Protein AF-A0A134ABV3-F1 (afdb_monomer_lite)

Radius of gyration: 12.72 Å; chains: 1; bounding box: 29×15×36 Å

Sequence (59 aa):
MFCYCPLYLLDRECGGNFQYVGGVKDCSNCFIPHTVKGYDYINDRLREEIEKRKKTHAE

pLDDT: mean 91.63, std 9.24, range [50.47, 97.12]

InterPro domains:
  IPR007212 Cysteine-rich small domain [PF04071] (2-56)

Structure (mmCIF, N/CA/C/O backbone):
data_AF-A0A134ABV3-F1
#
_entry.id   AF-A0A134ABV3-F1
#
loop_
_atom_site.group_PDB
_atom_site.id
_atom_site.type_symbol
_atom_site.label_atom_id
_atom_site.label_alt_id
_atom_site.label_comp_id
_atom_site.label_asym_id
_atom_site.label_entity_id
_atom_site.label_seq_id
_atom_site.pdbx_PDB_ins_code
_atom_site.Cartn_x
_atom_site.Cartn_y
_atom_site.Cartn_z
_atom_site.occupancy
_atom_site.B_iso_or_equiv
_atom_site.auth_seq_id
_atom_site.auth_comp_id
_atom_site.auth_asym_id
_atom_site.auth_atom_id
_atom_site.pdbx_PDB_model_num
ATOM 1 N N . MET A 1 1 ? 13.084 -7.928 1.155 1.00 59.25 1 MET A N 1
ATOM 2 C CA . MET A 1 1 ? 12.295 -7.697 -0.072 1.00 59.25 1 MET A CA 1
ATOM 3 C C . MET A 1 1 ? 11.215 -8.763 -0.124 1.00 59.25 1 MET A C 1
ATOM 5 O O . MET A 1 1 ? 11.561 -9.932 -0.022 1.00 59.25 1 MET A O 1
ATOM 9 N N . PHE A 1 2 ? 9.936 -8.382 -0.140 1.00 66.56 2 PHE A N 1
ATOM 10 C CA . PHE A 1 2 ? 8.820 -9.330 -0.026 1.00 66.56 2 PHE A CA 1
ATOM 11 C C . PHE A 1 2 ? 8.200 -9.626 -1.393 1.00 66.56 2 PHE A C 1
ATOM 13 O O . PHE A 1 2 ? 7.859 -8.691 -2.114 1.00 66.56 2 PHE A O 1
ATOM 20 N N . CYS A 1 3 ? 7.970 -10.903 -1.706 1.00 77.31 3 CYS A N 1
ATOM 21 C CA . CYS A 1 3 ? 7.199 -11.304 -2.890 1.00 77.31 3 CYS A CA 1
ATOM 22 C C . CYS A 1 3 ? 5.687 -11.053 -2.721 1.00 77.31 3 CYS A C 1
ATOM 24 O O . CYS A 1 3 ? 4.974 -10.931 -3.709 1.00 77.31 3 CYS A O 1
ATOM 26 N N . TYR A 1 4 ? 5.207 -10.927 -1.478 1.00 87.56 4 TYR A N 1
ATOM 27 C CA . TYR A 1 4 ? 3.841 -10.524 -1.139 1.00 87.56 4 TYR A CA 1
ATOM 28 C C . TYR A 1 4 ? 3.880 -9.347 -0.159 1.00 87.56 4 TYR A C 1
ATOM 30 O O . TYR A 1 4 ? 4.492 -9.442 0.904 1.00 87.56 4 TYR A O 1
ATOM 38 N N . CYS A 1 5 ? 3.254 -8.223 -0.516 1.00 93.19 5 CYS A N 1
ATOM 39 C CA . CYS A 1 5 ? 3.250 -7.026 0.323 1.00 93.19 5 CYS A CA 1
ATOM 40 C C . CYS A 1 5 ? 2.293 -7.206 1.519 1.00 93.19 5 CYS A C 1
ATOM 42 O O . CYS A 1 5 ? 1.093 -7.372 1.297 1.00 93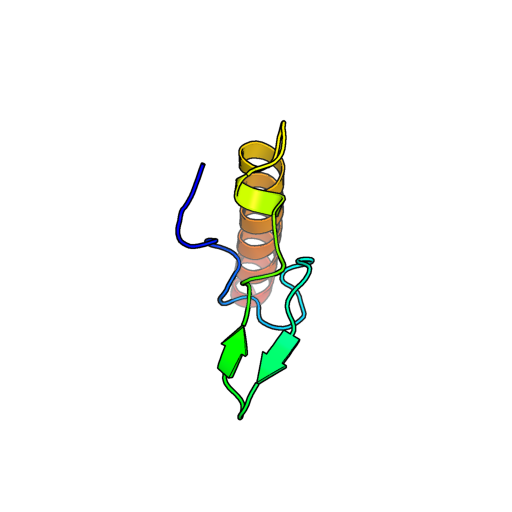.19 5 CYS A O 1
ATOM 44 N N . PRO A 1 6 ? 2.760 -7.078 2.778 1.00 94.19 6 PRO A N 1
ATOM 45 C CA . PRO A 1 6 ? 1.895 -7.166 3.960 1.00 94.19 6 PRO A CA 1
ATOM 46 C C . PRO A 1 6 ? 0.750 -6.141 3.990 1.00 94.19 6 PRO A C 1
ATOM 48 O O . PRO A 1 6 ? -0.259 -6.357 4.652 1.00 94.19 6 PRO A O 1
ATOM 51 N N . LEU A 1 7 ? 0.882 -5.035 3.250 1.00 96.12 7 LEU A N 1
ATOM 52 C CA . LEU A 1 7 ? -0.143 -3.993 3.149 1.00 96.12 7 LEU A CA 1
ATOM 53 C C . LEU A 1 7 ? -1.288 -4.362 2.190 1.00 96.12 7 LEU A C 1
ATOM 55 O O . LEU A 1 7 ? -2.227 -3.584 2.043 1.00 96.12 7 LEU A O 1
ATOM 59 N N . TYR A 1 8 ? -1.237 -5.517 1.514 1.00 95.38 8 TYR A N 1
ATOM 60 C CA . TYR A 1 8 ? -2.245 -5.926 0.530 1.00 95.38 8 TYR A CA 1
ATOM 61 C C . TYR A 1 8 ? -3.676 -5.823 1.080 1.00 95.38 8 TYR A C 1
ATOM 63 O O . TYR A 1 8 ? -4.541 -5.243 0.421 1.00 95.38 8 TYR A O 1
ATOM 71 N N . LEU A 1 9 ? -3.881 -6.284 2.319 1.00 94.19 9 LEU A N 1
ATOM 72 C CA . LEU A 1 9 ? -5.177 -6.319 3.006 1.00 94.19 9 LEU A CA 1
ATOM 73 C C . LEU A 1 9 ? -5.690 -4.950 3.471 1.00 94.19 9 LEU A C 1
ATOM 75 O O . LEU A 1 9 ? -6.831 -4.856 3.904 1.00 94.19 9 LEU A O 1
ATOM 79 N N . LEU A 1 10 ? -4.886 -3.888 3.365 1.00 95.62 10 LEU A N 1
ATOM 80 C CA . LEU A 1 10 ? -5.342 -2.520 3.638 1.00 95.62 10 LEU A CA 1
ATOM 81 C C . LEU A 1 10 ? -6.096 -1.906 2.451 1.00 95.62 10 LEU A C 1
ATOM 83 O O . LEU A 1 10 ? -6.364 -0.710 2.456 1.00 95.62 10 LEU A O 1
ATOM 87 N N . ASP A 1 11 ? -6.395 -2.700 1.415 1.00 94.12 11 ASP A N 1
ATOM 88 C CA . ASP A 1 11 ? -7.184 -2.283 0.255 1.00 94.12 11 ASP A CA 1
ATOM 89 C C . ASP A 1 11 ? -6.689 -0.926 -0.300 1.00 94.12 11 ASP A C 1
ATOM 91 O O . ASP A 1 11 ? -5.496 -0.801 -0.609 1.00 94.12 11 ASP A O 1
ATOM 95 N N . ARG A 1 12 ? -7.558 0.086 -0.396 1.00 94.44 12 ARG A N 1
ATOM 96 C CA . ARG A 1 12 ? -7.250 1.409 -0.945 1.00 94.44 12 ARG A CA 1
ATOM 97 C C . ARG A 1 12 ? -6.344 2.232 -0.050 1.00 94.44 12 ARG A C 1
ATOM 99 O O . ARG A 1 12 ? -5.659 3.126 -0.533 1.00 94.44 12 ARG A O 1
ATOM 106 N N . GLU A 1 13 ? -6.283 1.893 1.227 1.00 95.31 13 GLU A N 1
ATOM 107 C CA . GLU A 1 13 ? -5.491 2.606 2.220 1.00 95.31 13 GLU A CA 1
ATOM 108 C C . GLU A 1 13 ? -4.037 2.121 2.273 1.00 95.31 13 GLU A C 1
ATOM 110 O O . GLU A 1 13 ? -3.232 2.663 3.035 1.00 95.31 13 GLU A O 1
ATOM 115 N N . CYS A 1 14 ? -3.661 1.124 1.463 1.00 95.06 14 CYS A N 1
ATOM 116 C CA . CYS A 1 14 ? -2.314 0.560 1.491 1.00 95.06 14 CYS A CA 1
ATOM 117 C C . CYS A 1 14 ? -1.219 1.512 0.977 1.00 95.06 14 CYS A C 1
ATOM 119 O O . CYS A 1 14 ? -0.043 1.217 1.170 1.00 95.06 14 CYS A O 1
ATOM 121 N N . GLY A 1 15 ? -1.579 2.605 0.289 1.00 92.94 15 GLY A N 1
ATOM 122 C CA . GLY A 1 15 ? -0.629 3.599 -0.235 1.00 92.94 15 GLY A CA 1
ATOM 123 C C . GLY A 1 15 ? 0.273 3.102 -1.374 1.00 92.94 15 GLY A C 1
ATOM 124 O O . GLY A 1 15 ? 1.263 3.749 -1.702 1.00 92.94 15 GLY A O 1
ATOM 125 N N . GLY A 1 16 ? -0.042 1.944 -1.963 1.00 94.19 16 GLY A N 1
ATOM 126 C CA . GLY A 1 16 ? 0.739 1.320 -3.032 1.00 94.19 16 GLY A CA 1
ATOM 127 C C . GLY A 1 16 ? 0.244 1.653 -4.437 1.00 94.19 16 GLY A C 1
ATOM 128 O O . GLY A 1 16 ? -0.887 2.092 -4.622 1.00 94.19 16 GLY A O 1
ATOM 129 N N . ASN A 1 17 ? 1.075 1.367 -5.441 1.00 95.56 17 ASN A N 1
ATOM 130 C CA . ASN A 1 17 ? 0.725 1.517 -6.855 1.00 95.56 17 ASN A CA 1
ATOM 131 C C . ASN A 1 17 ? 0.033 0.251 -7.395 1.00 95.56 17 ASN A C 1
ATOM 133 O O . ASN A 1 17 ? 0.631 -0.534 -8.131 1.00 95.56 17 ASN A O 1
ATOM 137 N N . PHE A 1 18 ? -1.196 -0.001 -6.946 1.00 95.44 18 PHE A N 1
ATOM 138 C CA . PHE A 1 18 ? -1.994 -1.164 -7.345 1.00 95.44 18 PHE A CA 1
ATOM 139 C C . PHE A 1 18 ? -3.178 -0.750 -8.229 1.00 95.44 18 PHE A C 1
ATOM 141 O O . PHE A 1 18 ? -3.560 0.417 -8.284 1.00 95.44 18 PHE A O 1
ATOM 148 N N . GLN A 1 19 ? -3.801 -1.733 -8.870 1.00 96.31 19 GLN A N 1
ATOM 149 C CA . GLN A 1 19 ? -5.055 -1.579 -9.605 1.00 96.31 19 GLN A CA 1
ATOM 150 C C . GLN A 1 19 ? -6.022 -2.715 -9.260 1.00 96.31 19 GLN A C 1
ATOM 152 O O . GLN A 1 19 ? -5.626 -3.723 -8.680 1.00 96.31 19 GLN A O 1
ATOM 157 N N . TYR A 1 20 ? -7.296 -2.558 -9.610 1.00 96.25 20 TYR A N 1
ATOM 158 C CA . TYR A 1 20 ? -8.300 -3.613 -9.472 1.00 96.25 20 TYR A CA 1
ATOM 159 C C . TYR A 1 20 ? -8.624 -4.211 -10.839 1.00 96.25 20 TYR A C 1
ATOM 161 O O . TYR A 1 20 ? -9.079 -3.495 -11.728 1.00 96.25 20 TYR A O 1
ATOM 169 N N . VAL A 1 21 ? -8.426 -5.521 -10.991 1.00 96.50 21 VAL A N 1
ATOM 170 C CA . VAL A 1 21 ? -8.727 -6.274 -12.217 1.00 96.50 21 VAL A CA 1
ATOM 171 C C . VAL A 1 21 ? -9.723 -7.371 -11.866 1.00 96.50 21 VAL A C 1
ATOM 173 O O . VAL A 1 21 ? -9.427 -8.252 -11.065 1.00 96.50 21 VAL A O 1
ATOM 176 N N . GLY A 1 22 ? -10.942 -7.293 -12.408 1.00 96.25 22 GLY A N 1
ATOM 177 C CA . GLY A 1 22 ? -11.995 -8.275 -12.110 1.00 96.25 22 GLY A CA 1
ATOM 178 C C . GLY A 1 22 ? -12.363 -8.365 -10.621 1.00 96.25 22 GLY A C 1
ATOM 179 O O . GLY A 1 22 ? -12.717 -9.434 -10.142 1.00 96.25 22 GLY A O 1
ATOM 180 N N . GLY A 1 23 ? -12.224 -7.264 -9.873 1.00 94.38 23 GLY A N 1
ATOM 181 C CA . GLY A 1 23 ? -12.461 -7.231 -8.424 1.00 94.38 23 GLY A CA 1
ATOM 182 C C . GLY A 1 23 ? -11.297 -7.748 -7.574 1.00 94.38 23 GLY A C 1
ATOM 183 O O . GLY A 1 23 ? -11.344 -7.629 -6.353 1.00 94.38 23 GLY A O 1
ATOM 184 N N . VAL A 1 24 ? -10.226 -8.254 -8.191 1.00 94.69 24 VAL A N 1
ATOM 185 C CA . VAL A 1 24 ? -9.008 -8.675 -7.492 1.00 94.69 24 VAL A CA 1
ATOM 186 C C . VAL A 1 24 ? -7.996 -7.537 -7.503 1.00 94.69 24 VAL A C 1
ATOM 188 O O . VAL A 1 24 ? -7.775 -6.889 -8.529 1.00 94.69 24 VAL A O 1
ATOM 191 N N . LYS A 1 25 ? -7.371 -7.286 -6.353 1.00 95.25 25 LYS A N 1
ATOM 192 C CA . LYS A 1 25 ? -6.293 -6.306 -6.239 1.00 95.25 25 LYS A CA 1
ATOM 193 C C . LYS A 1 25 ? -5.030 -6.870 -6.892 1.00 95.25 25 LYS A C 1
ATOM 195 O O . LYS A 1 25 ? -4.487 -7.872 -6.428 1.00 95.25 25 LYS A O 1
ATOM 200 N N . ASP A 1 26 ? -4.581 -6.214 -7.954 1.00 95.25 26 ASP A N 1
ATOM 201 C CA . ASP A 1 26 ? -3.371 -6.513 -8.714 1.00 95.25 26 ASP A CA 1
ATOM 202 C C . ASP A 1 26 ? -2.268 -5.510 -8.344 1.00 95.25 26 ASP A C 1
ATOM 204 O O . ASP A 1 26 ? -2.393 -4.298 -8.539 1.00 95.25 26 ASP A O 1
ATOM 208 N N . CYS A 1 27 ? -1.178 -6.026 -7.777 1.00 94.75 27 CYS A N 1
ATOM 209 C CA . CYS A 1 27 ? -0.019 -5.245 -7.351 1.00 94.75 27 CYS A CA 1
ATOM 210 C C . CYS A 1 27 ? 1.191 -5.405 -8.281 1.00 94.75 27 CYS A C 1
ATOM 212 O O . CYS A 1 27 ? 2.284 -5.003 -7.893 1.00 94.75 27 CYS A O 1
ATOM 214 N N . SER A 1 28 ? 1.026 -5.952 -9.490 1.00 92.19 28 SER A N 1
ATOM 215 C CA . SER A 1 28 ? 2.141 -6.203 -10.420 1.00 92.19 28 SER A CA 1
ATOM 216 C C . SER A 1 28 ? 2.931 -4.935 -10.790 1.00 92.19 28 SER A C 1
ATOM 218 O O . SER A 1 28 ? 4.117 -5.018 -11.091 1.00 92.19 28 SER A O 1
ATOM 220 N N . ASN A 1 29 ? 2.304 -3.755 -10.698 1.00 92.69 29 ASN A N 1
ATOM 221 C CA . ASN A 1 29 ? 2.933 -2.445 -10.927 1.00 92.69 29 ASN A CA 1
ATOM 222 C C . ASN A 1 29 ? 3.449 -1.757 -9.641 1.00 92.69 29 ASN A C 1
ATOM 224 O O . ASN A 1 29 ? 3.892 -0.605 -9.682 1.00 92.69 29 ASN A O 1
ATOM 228 N N . CYS A 1 30 ? 3.387 -2.428 -8.486 1.00 94.31 30 CYS A N 1
ATOM 229 C CA . CYS A 1 30 ? 3.800 -1.878 -7.198 1.00 94.31 30 CYS A CA 1
ATOM 230 C C . CYS A 1 30 ? 5.184 -2.392 -6.792 1.00 94.31 30 CYS A C 1
ATOM 232 O O . CYS A 1 30 ? 5.357 -3.553 -6.427 1.00 94.31 30 CYS A O 1
ATOM 234 N N . PHE A 1 31 ? 6.168 -1.493 -6.765 1.00 92.75 31 PHE A N 1
ATOM 235 C CA . PHE A 1 31 ? 7.555 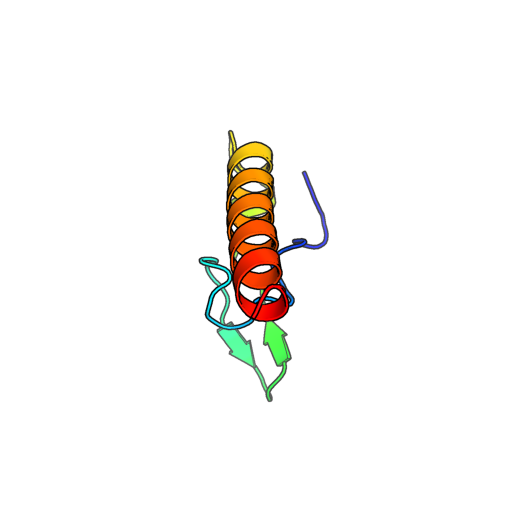-1.842 -6.449 1.00 92.75 31 PHE A CA 1
ATOM 236 C C . PHE A 1 31 ? 7.987 -1.478 -5.031 1.00 92.75 31 PHE A C 1
ATOM 238 O O . PHE A 1 31 ? 9.140 -1.708 -4.695 1.00 92.75 31 PHE A O 1
ATOM 245 N N . ILE A 1 32 ? 7.088 -0.977 -4.174 1.00 93.62 32 ILE A N 1
ATOM 246 C CA . ILE A 1 32 ? 7.416 -0.573 -2.792 1.00 93.62 32 ILE A CA 1
ATOM 247 C C . ILE A 1 32 ? 8.225 -1.643 -2.035 1.00 93.62 32 ILE A C 1
ATOM 249 O O . ILE A 1 32 ? 9.244 -1.293 -1.449 1.00 93.62 32 ILE A O 1
ATOM 253 N N . PRO A 1 33 ? 7.881 -2.950 -2.064 1.00 91.31 33 PRO A N 1
ATOM 254 C CA . PRO A 1 33 ? 8.678 -3.963 -1.362 1.00 91.31 33 PRO A CA 1
ATOM 255 C C . PRO A 1 33 ? 10.104 -4.141 -1.911 1.00 91.31 33 PRO A C 1
ATOM 257 O O . PRO A 1 33 ? 10.934 -4.754 -1.233 1.00 91.31 33 PRO A O 1
ATOM 260 N N . HIS A 1 34 ? 10.350 -3.639 -3.125 1.00 90.19 34 HIS A N 1
ATOM 261 C CA . HIS A 1 34 ? 11.561 -3.766 -3.935 1.00 90.19 34 HIS A CA 1
ATOM 262 C C . HIS A 1 34 ? 12.348 -2.447 -4.068 1.00 90.19 34 HIS A C 1
ATOM 264 O O . HIS A 1 34 ? 13.337 -2.401 -4.796 1.00 90.19 34 HIS A O 1
ATOM 270 N N . THR A 1 35 ? 11.952 -1.373 -3.376 1.00 91.31 35 THR A N 1
ATOM 271 C CA . THR A 1 35 ? 12.723 -0.123 -3.333 1.00 91.31 35 THR A CA 1
ATOM 272 C C . THR A 1 35 ? 13.664 -0.076 -2.134 1.00 91.31 35 THR A C 1
ATOM 274 O O . THR A 1 35 ? 13.461 -0.734 -1.109 1.00 91.31 35 THR A O 1
ATOM 277 N N . VAL A 1 36 ? 14.682 0.783 -2.218 1.00 94.00 36 VAL A N 1
ATOM 278 C CA . VAL A 1 36 ? 15.480 1.179 -1.050 1.00 94.00 36 VAL A CA 1
ATOM 279 C C . VAL A 1 36 ? 14.534 1.756 0.016 1.00 94.00 36 VAL A C 1
ATOM 281 O O . VAL A 1 36 ? 13.630 2.519 -0.319 1.00 94.00 36 VAL A O 1
ATOM 284 N N . LYS A 1 37 ? 14.701 1.352 1.285 1.00 94.69 37 LYS A N 1
ATOM 285 C CA . LYS A 1 37 ? 13.795 1.660 2.419 1.00 94.69 37 LYS A CA 1
ATOM 286 C C . LYS A 1 37 ? 12.352 1.140 2.293 1.00 94.69 37 LYS A C 1
ATOM 288 O O . LYS A 1 37 ? 11.508 1.469 3.121 1.00 94.69 37 LYS A O 1
ATOM 293 N N . GLY A 1 38 ? 12.055 0.281 1.316 1.00 93.44 38 GLY A N 1
ATOM 294 C CA . GLY A 1 38 ? 10.721 -0.306 1.149 1.00 93.44 38 GLY A CA 1
ATOM 295 C C . GLY A 1 38 ? 10.242 -1.102 2.368 1.00 93.44 38 GLY A C 1
ATOM 296 O O . GLY 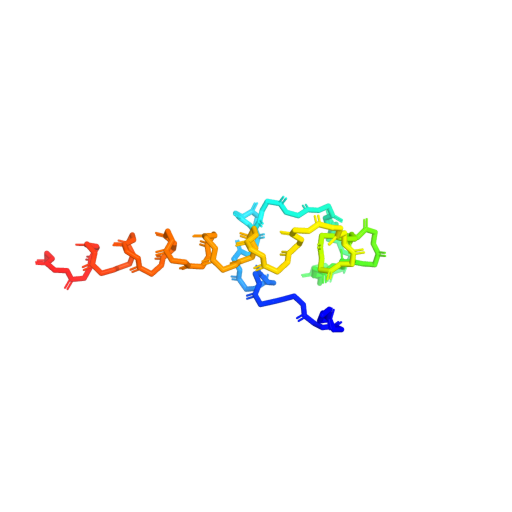A 1 38 ? 9.075 -1.039 2.747 1.00 93.44 38 GLY A O 1
ATOM 297 N N . TYR A 1 39 ? 11.163 -1.817 3.024 1.00 94.19 39 TYR A N 1
ATOM 298 C CA . TYR A 1 39 ? 10.882 -2.546 4.263 1.00 94.19 39 TYR A CA 1
ATOM 299 C C . TYR A 1 39 ? 10.498 -1.610 5.417 1.00 94.19 39 TYR A C 1
ATOM 301 O O . TYR A 1 39 ? 9.544 -1.897 6.137 1.00 94.19 39 TYR A O 1
ATOM 309 N N . ASP A 1 40 ? 11.209 -0.491 5.570 1.00 95.69 40 ASP A N 1
ATOM 310 C CA . ASP A 1 40 ? 10.942 0.492 6.624 1.00 95.69 40 ASP A CA 1
ATOM 311 C C . ASP A 1 40 ? 9.560 1.119 6.422 1.00 95.69 40 ASP A C 1
ATOM 313 O O . ASP A 1 40 ? 8.723 1.057 7.319 1.00 95.69 40 ASP A O 1
ATOM 317 N N . TYR A 1 41 ? 9.269 1.574 5.196 1.00 94.94 41 TYR A N 1
ATOM 318 C CA . TYR A 1 41 ? 7.961 2.121 4.824 1.00 94.94 41 TYR A CA 1
ATOM 319 C C . TYR A 1 41 ? 6.806 1.161 5.151 1.00 94.94 41 TYR A C 1
ATOM 321 O O . TYR A 1 41 ? 5.800 1.560 5.738 1.00 94.94 41 TYR A O 1
ATOM 329 N N . ILE A 1 42 ? 6.949 -0.121 4.793 1.00 96.00 42 ILE A N 1
ATOM 330 C CA . ILE A 1 42 ? 5.918 -1.133 5.055 1.00 96.00 42 ILE A CA 1
ATOM 331 C C . ILE A 1 42 ? 5.687 -1.299 6.560 1.00 96.00 42 ILE A C 1
ATOM 333 O O . ILE A 1 42 ? 4.537 -1.356 6.997 1.00 96.00 42 ILE A O 1
ATOM 337 N N . ASN A 1 43 ? 6.754 -1.372 7.357 1.00 96.25 43 ASN A N 1
ATOM 338 C CA . ASN A 1 43 ? 6.626 -1.539 8.803 1.00 96.25 43 ASN A CA 1
ATOM 339 C C . ASN A 1 43 ? 6.023 -0.312 9.482 1.00 96.25 43 ASN A C 1
ATOM 341 O O . ASN A 1 43 ? 5.195 -0.472 10.376 1.00 96.25 43 ASN A O 1
ATOM 345 N N . ASP A 1 44 ? 6.390 0.893 9.056 1.00 97.00 44 ASP A N 1
ATOM 346 C CA . ASP A 1 44 ? 5.823 2.120 9.612 1.00 97.00 44 ASP A CA 1
ATOM 347 C C . ASP A 1 44 ? 4.324 2.212 9.314 1.00 97.00 44 ASP A C 1
ATOM 349 O O . ASP A 1 44 ? 3.525 2.398 10.234 1.00 97.00 44 ASP A O 1
ATOM 353 N N . ARG A 1 45 ? 3.907 1.918 8.075 1.0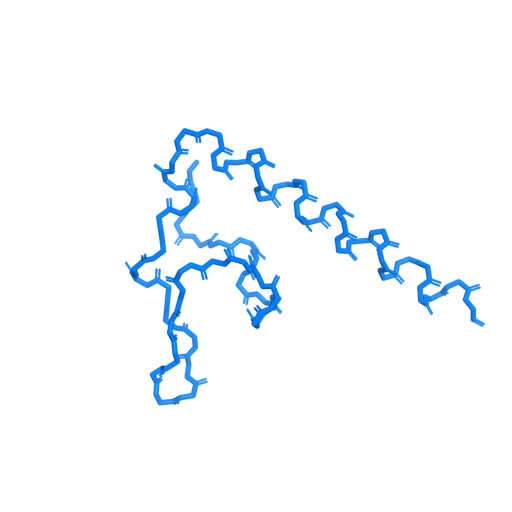0 96.88 45 AR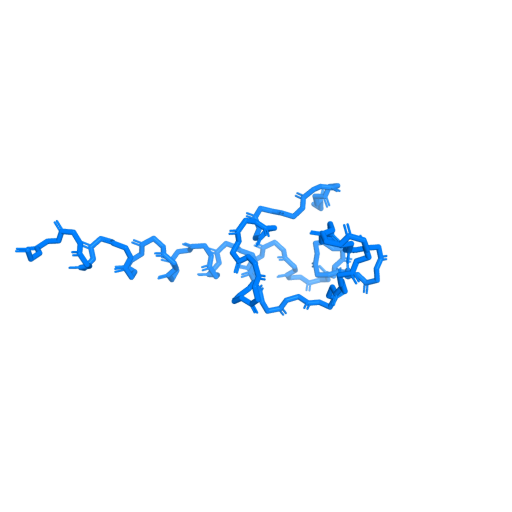G A N 1
ATOM 354 C CA . ARG A 1 45 ? 2.482 1.897 7.714 1.00 96.88 45 ARG A CA 1
ATOM 355 C C . ARG A 1 45 ? 1.687 0.832 8.478 1.00 96.88 45 ARG A C 1
ATOM 357 O O . ARG A 1 45 ? 0.534 1.080 8.841 1.00 96.88 45 ARG A O 1
ATOM 364 N N . LEU A 1 46 ? 2.282 -0.339 8.734 1.00 96.31 46 LEU A N 1
ATOM 365 C CA . LEU A 1 46 ? 1.677 -1.381 9.572 1.00 96.31 46 LEU A CA 1
ATOM 366 C C . LEU A 1 46 ? 1.541 -0.937 11.032 1.00 96.31 46 LEU A C 1
ATOM 368 O O . LEU A 1 46 ? 0.498 -1.173 11.637 1.00 96.31 46 LEU A O 1
ATOM 372 N N . ARG A 1 47 ? 2.563 -0.290 11.606 1.00 97.12 47 ARG A N 1
ATOM 373 C CA . ARG A 1 47 ? 2.503 0.241 12.978 1.00 97.12 47 ARG A CA 1
ATOM 374 C C . ARG A 1 47 ? 1.396 1.277 13.111 1.00 97.12 47 ARG A C 1
ATOM 376 O O . ARG A 1 47 ? 0.595 1.176 14.032 1.00 97.12 47 ARG A O 1
ATOM 383 N N . GLU A 1 48 ? 1.311 2.217 12.173 1.00 96.44 48 GLU A N 1
ATOM 384 C CA . GLU A 1 48 ? 0.233 3.210 12.138 1.00 96.44 48 GLU A CA 1
ATOM 385 C C . GLU A 1 48 ? -1.148 2.550 12.121 1.00 96.44 48 GLU A C 1
ATOM 387 O O . GLU A 1 48 ? -2.042 2.954 12.862 1.00 96.44 48 GLU A O 1
ATOM 392 N N . GLU A 1 49 ? -1.321 1.519 11.294 1.00 96.19 49 GLU A N 1
ATOM 393 C CA . GLU A 1 49 ? -2.575 0.776 11.197 1.00 96.19 49 GLU A CA 1
ATOM 394 C C . GLU A 1 49 ? -2.931 0.056 12.505 1.00 96.19 49 GLU A C 1
ATOM 396 O O . GLU A 1 49 ? -4.071 0.114 12.966 1.00 96.19 49 GLU A O 1
ATOM 401 N N . ILE A 1 50 ? -1.952 -0.598 13.132 1.00 95.94 50 ILE A N 1
ATOM 402 C CA . ILE A 1 50 ? -2.135 -1.291 14.410 1.00 95.94 50 ILE A CA 1
ATOM 403 C C . ILE A 1 50 ? -2.530 -0.299 15.507 1.00 95.94 50 ILE A C 1
ATOM 405 O O . ILE A 1 50 ? -3.469 -0.560 16.257 1.00 95.94 50 ILE A O 1
ATOM 409 N N . GLU A 1 51 ? -1.852 0.845 15.595 1.00 96.75 51 GLU A N 1
ATOM 410 C CA . GLU A 1 51 ? -2.161 1.868 16.595 1.00 96.75 51 GLU A CA 1
ATOM 411 C C . GLU A 1 51 ? -3.542 2.496 16.376 1.00 96.75 51 GLU A C 1
ATOM 413 O O . GLU A 1 51 ? -4.260 2.741 17.346 1.00 96.75 51 GLU A O 1
ATOM 418 N N . LYS A 1 52 ? -3.965 2.700 15.120 1.00 94.88 52 LYS A N 1
ATOM 419 C CA . LYS A 1 52 ? -5.341 3.123 14.805 1.00 94.88 52 LYS A CA 1
ATOM 420 C C . LYS A 1 52 ? -6.362 2.112 15.327 1.00 94.88 52 LYS A C 1
ATOM 422 O O . LYS A 1 52 ? -7.263 2.495 16.066 1.00 94.88 52 LYS A O 1
ATOM 427 N N . ARG A 1 53 ? -6.183 0.822 15.019 1.00 94.31 53 ARG A N 1
ATOM 428 C CA . ARG A 1 53 ? -7.106 -0.243 15.453 1.00 94.31 53 ARG A CA 1
ATOM 429 C C . ARG A 1 53 ? -7.165 -0.391 16.968 1.00 94.31 53 ARG A C 1
ATOM 431 O O . ARG A 1 53 ? -8.249 -0.553 17.515 1.00 94.31 53 ARG A O 1
ATOM 438 N N . LYS A 1 54 ? -6.024 -0.301 17.660 1.00 94.88 54 LYS A N 1
ATOM 439 C CA . LYS A 1 54 ? -5.987 -0.324 19.132 1.00 94.88 54 LYS A CA 1
ATOM 440 C C . LY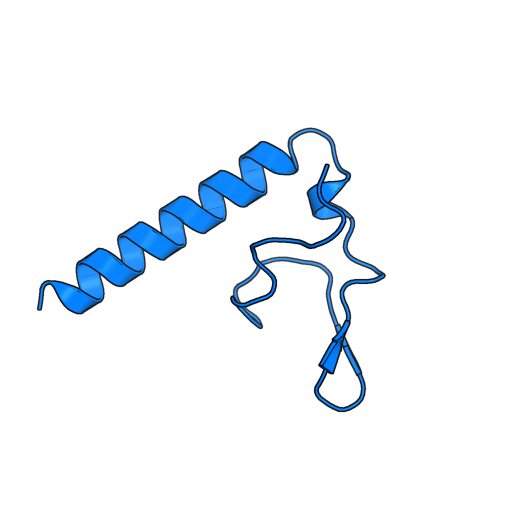S A 1 54 ? -6.841 0.783 19.744 1.00 94.88 54 LYS A C 1
ATOM 442 O O . LYS A 1 54 ? -7.536 0.518 20.713 1.00 94.88 54 LYS A O 1
ATOM 447 N N . LYS A 1 55 ? -6.804 1.995 19.178 1.00 92.75 55 LYS A N 1
ATOM 448 C CA . LYS A 1 55 ? -7.624 3.121 19.650 1.00 92.75 55 LYS A CA 1
ATOM 449 C C . LYS A 1 55 ? -9.112 2.870 19.418 1.00 92.75 55 LYS A C 1
ATOM 451 O O . LYS A 1 55 ? -9.890 3.063 20.336 1.00 92.75 55 LYS A O 1
ATOM 456 N N . THR A 1 56 ? -9.490 2.372 18.240 1.00 88.75 56 THR A N 1
ATOM 457 C CA . THR A 1 56 ? -10.892 2.050 17.914 1.00 88.75 56 THR A CA 1
ATOM 458 C C . THR A 1 56 ? -11.484 0.946 18.797 1.00 88.75 56 THR A C 1
ATOM 460 O O . THR A 1 56 ? -12.685 0.934 19.014 1.00 88.75 56 THR A O 1
ATOM 463 N N . HIS A 1 57 ? -10.666 0.014 19.298 1.00 75.50 57 HIS A N 1
ATOM 464 C CA . HIS A 1 57 ? -11.111 -1.084 20.170 1.00 75.50 57 HIS A CA 1
ATOM 465 C C . HIS A 1 57 ? -10.916 -0.817 21.674 1.00 75.50 57 HIS A C 1
ATOM 467 O O . HIS A 1 57 ? -11.150 -1.716 22.481 1.00 75.50 57 HIS A O 1
ATOM 473 N N . ALA A 1 58 ? -10.440 0.371 22.053 1.00 68.12 58 ALA A N 1
ATOM 474 C CA . ALA A 1 58 ? -10.319 0.796 23.449 1.00 68.12 58 ALA A CA 1
ATOM 475 C C . ALA A 1 58 ? -11.534 1.617 23.935 1.00 68.12 58 ALA A C 1
ATOM 477 O O . ALA A 1 58 ? -11.579 1.978 25.111 1.00 68.12 58 ALA A O 1
ATOM 478 N N . GLU A 1 59 ? -12.486 1.896 23.038 1.00 50.47 59 GLU A N 1
ATOM 479 C CA . GLU A 1 59 ? -13.798 2.522 23.280 1.00 50.47 59 GLU A CA 1
ATOM 480 C C . GLU A 1 59 ? -14.904 1.456 23.288 1.00 50.47 59 GLU A C 1
ATOM 482 O O . GLU A 1 59 ? -15.832 1.589 24.118 1.00 50.47 59 GLU A O 1
#

Organism: NCBI:txid755172

Foldseek 3Di:
DDPDQPLLVVPPLSPFPWDADPNDIGRVVGCLCPDDCSVVVSVVSVVVVVVVVVVVVVD

Secondary structure (DSSP, 8-state):
--SS-GGGGGGGGG-SS-EEETTEEE-TT--GGGSTTHHHHHHHHHHHHHHHHHHHT--